Protein AF-A0A383D6E3-F1 (afdb_monomer_lite)

InterPro domains:
  IPR001911 Small ribosomal subunit protein bS21 [MF_00358] (1-59)
  IPR001911 Small ribosomal subunit protein bS21 [PF01165] (6-58)
  IPR001911 Small ribosomal subunit protein bS21 [PR00976] (7-15)
  IPR001911 Small ribosomal subunit protein bS21 [PR00976] (15-24)
  IPR001911 Small ribosomal subunit protein bS21 [PR00976] (27-37)
  IPR001911 Small ribosomal subunit protein bS21 [PR00976] (39-49)
  IPR001911 Small ribosomal subunit protein bS21 [TIGR00030] (5-60)
  IPR038380 Small ribosomal subunit protein bS21 superfamily [G3DSA:1.20.5.1150] (18-54)

Radius of gyration: 18.74 Å; chains: 1; bounding box: 46×14×50 Å

Secondary structure (DSSP, 8-state):
---------TTS-HHHHHHHHHHHHHHHTHHHHHHHHSS---HHHHHHHHHHHHHHHHHHHHHHHHHHHTTB-TTSPBP-

pLDDT: mean 88.97, std 8.06, range [54.34, 97.5]

Structure (mmCIF, N/CA/C/O backbone):
data_AF-A0A383D6E3-F1
#
_entry.id   AF-A0A383D6E3-F1
#
loop_
_atom_site.group_PDB
_atom_site.id
_atom_site.type_symbol
_atom_site.label_atom_id
_atom_site.label_alt_id
_atom_site.label_comp_id
_atom_site.label_asym_id
_atom_site.label_entity_id
_atom_site.label_seq_id
_atom_site.pdbx_PDB_ins_code
_atom_site.Cartn_x
_atom_site.Cartn_y
_atom_site.Cartn_z
_atom_site.occupancy
_atom_site.B_iso_or_equiv
_atom_site.auth_seq_id
_atom_site.auth_comp_id
_atom_site.auth_asym_id
_atom_site.auth_atom_id
_atom_site.pdbx_PDB_model_num
ATOM 1 N N . MET A 1 1 ? -9.656 -11.303 -8.976 1.00 54.34 1 MET A N 1
ATOM 2 C CA . MET A 1 1 ? -9.860 -10.066 -8.184 1.00 54.34 1 MET A CA 1
ATOM 3 C C . MET A 1 1 ? -10.064 -10.475 -6.740 1.00 54.34 1 MET A C 1
ATOM 5 O O . MET A 1 1 ? -10.722 -11.480 -6.522 1.00 54.34 1 MET A O 1
ATOM 9 N N . VAL A 1 2 ? -9.463 -9.777 -5.774 1.00 68.25 2 VAL A N 1
ATOM 10 C CA . VAL A 1 2 ? -9.625 -10.136 -4.357 1.00 68.25 2 VAL A CA 1
ATOM 11 C C . VAL A 1 2 ? -10.956 -9.555 -3.888 1.00 68.25 2 VAL A C 1
ATOM 13 O O . VAL A 1 2 ? -11.036 -8.357 -3.627 1.00 68.25 2 VAL A O 1
ATOM 16 N N . ASN A 1 3 ? -12.000 -10.380 -3.849 1.00 73.56 3 ASN A N 1
ATOM 17 C CA . ASN A 1 3 ? -13.263 -9.995 -3.234 1.00 73.56 3 ASN A CA 1
ATOM 18 C C . ASN A 1 3 ? -13.116 -10.146 -1.712 1.00 73.56 3 ASN A C 1
ATOM 20 O O . ASN A 1 3 ? -12.607 -11.168 -1.250 1.00 73.56 3 ASN A O 1
ATOM 24 N N . PHE A 1 4 ? -13.484 -9.132 -0.929 1.00 81.44 4 PHE A N 1
ATOM 25 C CA . PHE A 1 4 ? -13.453 -9.226 0.530 1.00 81.44 4 PHE A CA 1
ATOM 26 C C . PHE A 1 4 ? -14.737 -8.652 1.125 1.00 81.44 4 PHE A C 1
ATOM 28 O O . PHE A 1 4 ? -15.141 -7.547 0.782 1.00 81.44 4 PHE A O 1
ATOM 35 N N . SER A 1 5 ? -15.349 -9.400 2.039 1.00 85.75 5 SER A N 1
ATOM 36 C CA . SER A 1 5 ? -16.524 -8.990 2.812 1.00 85.75 5 SER A CA 1
ATOM 37 C C . SER A 1 5 ? -16.118 -8.551 4.220 1.00 85.75 5 SER A C 1
ATOM 39 O O . SER A 1 5 ? -15.048 -8.920 4.715 1.00 85.75 5 SER A O 1
ATOM 41 N N . VAL A 1 6 ? -16.943 -7.747 4.883 1.00 87.69 6 VAL A N 1
ATOM 42 C CA . VAL A 1 6 ? -16.818 -7.446 6.314 1.00 87.69 6 VAL A CA 1
ATOM 43 C C . VAL A 1 6 ? -18.177 -7.712 6.928 1.00 87.69 6 VAL A C 1
ATOM 45 O O . VAL A 1 6 ? -19.145 -7.066 6.550 1.00 87.69 6 VAL A O 1
ATOM 48 N N . GLU A 1 7 ? -18.236 -8.683 7.830 1.00 89.12 7 GLU A N 1
ATOM 49 C CA . GLU A 1 7 ? -19.457 -9.026 8.553 1.00 89.12 7 GLU A CA 1
ATOM 50 C C . GLU A 1 7 ? -19.656 -8.054 9.714 1.00 89.12 7 GLU A C 1
ATOM 52 O O . GLU A 1 7 ? -18.716 -7.756 10.467 1.00 89.12 7 GLU A O 1
ATOM 57 N N . LEU A 1 8 ? -20.877 -7.543 9.821 1.00 88.88 8 LEU A N 1
ATOM 58 C CA . LEU A 1 8 ? -21.311 -6.632 10.869 1.00 88.88 8 LEU A CA 1
ATOM 59 C C . LEU A 1 8 ? -22.111 -7.422 11.902 1.00 88.88 8 LEU A C 1
ATOM 61 O O . LEU A 1 8 ? -22.871 -8.316 11.540 1.00 88.88 8 LEU A O 1
ATOM 65 N N . SER A 1 9 ? -21.923 -7.087 13.173 1.00 86.56 9 SER A N 1
ATOM 66 C CA . SER A 1 9 ? -22.747 -7.592 14.273 1.00 86.56 9 SER A CA 1
ATOM 67 C C . SER A 1 9 ? -23.636 -6.457 14.770 1.00 86.56 9 SER A C 1
ATOM 69 O O . SER A 1 9 ? -23.209 -5.303 14.726 1.00 86.56 9 SER A O 1
ATOM 71 N N . GLU A 1 10 ? -24.842 -6.774 15.240 1.00 82.94 10 GLU A N 1
ATOM 72 C CA . GLU A 1 10 ? -25.829 -5.773 15.680 1.00 82.94 10 GLU A CA 1
ATOM 73 C C . GLU A 1 10 ? -25.333 -4.950 16.882 1.00 82.94 10 GLU A C 1
ATOM 75 O O . GLU A 1 10 ? -25.558 -3.745 16.937 1.00 82.94 10 GLU A O 1
ATOM 80 N N . ASP A 1 11 ? -24.544 -5.563 17.769 1.00 87.62 11 ASP A N 1
ATOM 81 C CA . ASP A 1 11 ? -23.982 -4.910 18.961 1.00 87.62 11 ASP A CA 1
ATOM 82 C C . ASP A 1 11 ? -22.676 -4.131 18.703 1.00 87.62 11 ASP A C 1
ATOM 84 O O . ASP A 1 11 ? -22.032 -3.641 19.637 1.00 87.62 11 ASP A O 1
ATOM 88 N N . GLU A 1 12 ? -22.200 -4.048 17.454 1.00 85.69 12 GLU A N 1
ATOM 89 C CA . GLU A 1 12 ? -20.945 -3.357 17.157 1.00 85.69 12 GLU A CA 1
ATOM 90 C C . GLU A 1 12 ? -21.163 -1.866 16.840 1.00 85.69 12 GLU A C 1
ATOM 92 O O . GLU A 1 12 ? -21.886 -1.528 15.902 1.00 85.69 12 GLU A O 1
ATOM 97 N N . PRO A 1 13 ? -20.437 -0.946 17.507 1.00 90.94 13 PRO A N 1
ATOM 98 C CA . PRO A 1 13 ? -20.425 0.455 17.108 1.00 90.94 13 PRO A CA 1
ATOM 99 C C . PRO A 1 13 ? -19.947 0.631 15.660 1.00 90.94 13 PRO A C 1
ATOM 101 O O . PRO A 1 13 ? -18.901 0.098 15.268 1.00 90.94 13 PRO A O 1
ATOM 104 N N . PHE A 1 14 ? -20.650 1.464 14.889 1.00 88.19 14 PHE A N 1
ATOM 105 C CA . PHE A 1 14 ? -20.367 1.723 13.471 1.00 88.19 14 PHE A CA 1
ATOM 106 C C . PHE A 1 14 ? -18.896 2.074 13.182 1.00 88.19 14 PHE A C 1
ATOM 108 O O . PHE A 1 14 ? -18.295 1.584 12.223 1.00 88.19 14 PHE A O 1
ATOM 115 N N . GLU A 1 15 ? -18.262 2.882 14.033 1.00 92.19 15 GLU A N 1
ATOM 116 C CA . GLU A 1 15 ? -16.858 3.267 13.850 1.00 92.19 15 GLU A CA 1
ATOM 117 C C . GLU A 1 15 ? -15.898 2.073 13.889 1.00 92.19 15 GLU A C 1
ATOM 119 O O . GLU A 1 15 ? -14.881 2.044 13.183 1.00 92.19 15 GLU A O 1
ATOM 124 N N . ARG A 1 16 ? -16.206 1.069 14.713 1.00 91.62 16 ARG A N 1
ATOM 125 C CA . ARG A 1 16 ? -15.382 -0.131 14.854 1.00 91.62 16 ARG A CA 1
ATOM 126 C C . ARG A 1 16 ? -15.488 -0.988 13.594 1.00 91.62 16 ARG A C 1
ATOM 128 O O . ARG A 1 16 ? -14.449 -1.376 13.048 1.00 91.62 16 ARG A O 1
ATOM 135 N N . ALA A 1 17 ? -16.694 -1.145 13.051 1.00 92.25 17 ALA A N 1
ATOM 136 C CA . ALA A 1 17 ? -16.925 -1.756 11.746 1.00 92.25 17 ALA A CA 1
ATOM 137 C C . ALA A 1 17 ? -16.159 -1.032 10.623 1.00 92.25 17 ALA A C 1
ATOM 139 O O . ALA A 1 17 ? -15.423 -1.659 9.852 1.00 92.25 17 ALA A O 1
ATOM 140 N N . LEU A 1 18 ? -16.235 0.302 10.577 1.00 92.69 18 LEU A N 1
ATOM 141 C CA . LEU A 1 18 ? -15.538 1.120 9.582 1.00 92.69 18 LEU A CA 1
ATOM 142 C C . LEU A 1 18 ? -14.011 0.993 9.686 1.00 92.69 18 LEU A C 1
ATOM 144 O O . LEU A 1 18 ? -13.304 0.933 8.670 1.00 92.69 18 LEU A O 1
ATOM 148 N N . ARG A 1 19 ? -13.473 0.905 10.908 1.00 92.69 19 ARG A N 1
ATOM 149 C CA . ARG A 1 19 ? -12.048 0.634 11.148 1.00 92.69 19 ARG A CA 1
ATOM 150 C C . ARG A 1 19 ? -11.643 -0.751 10.652 1.00 92.69 19 ARG A C 1
ATOM 152 O O . ARG A 1 19 ? -10.575 -0.871 10.036 1.00 92.69 19 ARG A O 1
ATOM 159 N N . ARG A 1 20 ? -12.468 -1.782 10.876 1.00 91.44 20 ARG A N 1
ATOM 160 C CA . ARG A 1 20 ? -12.232 -3.142 10.356 1.00 91.44 20 ARG A CA 1
ATOM 161 C C . ARG A 1 20 ? -12.236 -3.140 8.831 1.00 91.44 20 ARG A C 1
ATOM 163 O O . ARG A 1 20 ? -11.273 -3.628 8.236 1.00 91.44 20 ARG A O 1
ATOM 170 N N . PHE A 1 21 ? -13.224 -2.500 8.207 1.00 91.12 21 PHE A N 1
ATOM 171 C CA . PHE A 1 21 ? -13.279 -2.313 6.757 1.00 91.12 21 PHE A CA 1
ATOM 172 C C . PHE A 1 21 ? -12.036 -1.605 6.223 1.00 91.12 21 PHE A C 1
ATOM 174 O O . PHE A 1 21 ? -11.310 -2.172 5.411 1.00 91.12 21 PHE A O 1
ATOM 181 N N . SER A 1 22 ? -11.708 -0.424 6.746 1.00 92.06 22 SER A N 1
ATOM 182 C CA . SER A 1 22 ? -10.536 0.349 6.323 1.00 92.06 22 SER A CA 1
ATOM 183 C C . SER A 1 22 ? -9.234 -0.445 6.453 1.00 92.06 22 SER A C 1
ATOM 185 O O . SER A 1 22 ? -8.361 -0.382 5.581 1.00 92.06 22 SER A O 1
ATOM 187 N N . SER A 1 23 ? -9.096 -1.219 7.530 1.00 92.06 23 SER A N 1
ATOM 188 C CA . SER A 1 23 ? -7.942 -2.091 7.752 1.00 92.06 23 SER A CA 1
ATOM 189 C C . SER A 1 23 ? -7.906 -3.243 6.749 1.00 92.06 23 SER A C 1
ATOM 191 O O . SER A 1 23 ? -6.845 -3.525 6.186 1.00 92.06 23 SER A O 1
ATOM 193 N N . LYS A 1 24 ? -9.054 -3.874 6.467 1.00 91.44 24 LYS A N 1
ATOM 194 C CA . LYS A 1 24 ? -9.173 -4.967 5.494 1.00 91.44 24 LYS A CA 1
ATOM 195 C C . LYS A 1 24 ? -8.890 -4.471 4.075 1.00 91.44 24 LYS A C 1
ATOM 197 O O . LYS A 1 24 ? -8.046 -5.069 3.420 1.00 91.44 24 LYS A O 1
ATOM 202 N N . THR A 1 25 ? -9.426 -3.320 3.659 1.00 90.62 25 THR A N 1
ATOM 203 C CA . THR A 1 25 ? -9.136 -2.660 2.367 1.00 90.62 25 THR A CA 1
ATOM 204 C C . THR A 1 25 ? -7.644 -2.378 2.175 1.00 90.62 25 THR A C 1
ATOM 206 O O . THR A 1 25 ? -7.086 -2.563 1.089 1.00 90.62 25 THR A O 1
ATOM 209 N N . LYS A 1 26 ? -6.960 -1.933 3.236 1.00 89.44 26 LYS A N 1
ATOM 210 C CA . LYS A 1 26 ? -5.506 -1.711 3.210 1.00 89.44 26 LYS A CA 1
ATOM 211 C C 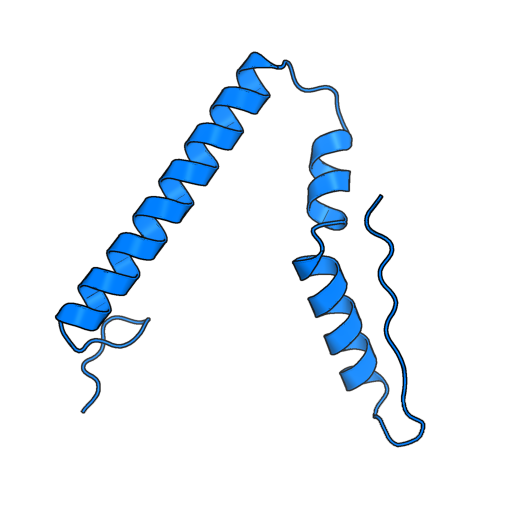. LYS A 1 26 ? -4.734 -3.030 3.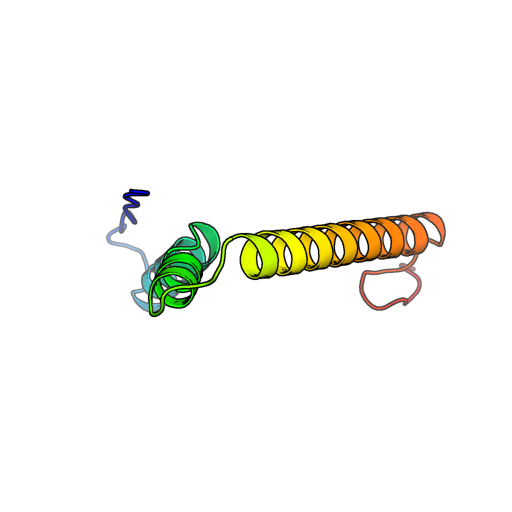142 1.00 89.44 26 LYS A C 1
ATOM 213 O O . LYS A 1 26 ? -3.749 -3.112 2.410 1.00 89.44 26 LYS A O 1
ATOM 218 N N . ARG A 1 27 ? -5.177 -4.055 3.879 1.00 89.50 27 ARG A N 1
ATOM 219 C CA . ARG A 1 27 ? -4.537 -5.379 3.943 1.00 89.50 27 ARG A CA 1
ATOM 220 C C . ARG A 1 27 ? -4.677 -6.161 2.639 1.00 89.50 27 ARG A C 1
ATOM 222 O O . ARG A 1 27 ? -3.698 -6.760 2.206 1.00 89.50 27 ARG A O 1
ATOM 229 N N . THR A 1 28 ? -5.849 -6.129 2.007 1.00 90.81 28 THR A N 1
ATOM 230 C CA . THR A 1 28 ? -6.104 -6.774 0.707 1.00 90.81 28 THR A CA 1
ATOM 231 C C . THR A 1 28 ? -5.323 -6.112 -0.421 1.00 90.81 28 THR A C 1
ATOM 233 O O . THR A 1 28 ? -5.062 -6.737 -1.441 1.00 90.81 28 THR A O 1
ATOM 236 N N . GLY A 1 29 ? -4.898 -4.860 -0.231 1.00 88.44 29 GLY A N 1
ATOM 237 C CA . GLY A 1 29 ? -4.065 -4.148 -1.190 1.00 88.44 29 GLY A CA 1
ATOM 238 C C . GLY A 1 29 ? -4.842 -3.583 -2.378 1.00 88.44 29 GLY A C 1
ATOM 239 O O . GLY A 1 29 ? -4.203 -3.091 -3.306 1.00 88.44 29 GLY A O 1
ATOM 240 N N . LEU A 1 30 ? -6.181 -3.566 -2.329 1.00 89.31 30 LEU A N 1
ATOM 241 C CA . LEU A 1 30 ? -7.045 -3.053 -3.401 1.00 89.31 30 LEU A CA 1
ATOM 242 C C . LEU A 1 30 ? -6.614 -1.653 -3.865 1.00 89.31 30 LEU A C 1
ATOM 244 O O . LEU A 1 30 ? -6.356 -1.427 -5.044 1.00 89.31 30 LEU A O 1
ATOM 248 N N . MET A 1 31 ? -6.425 -0.729 -2.919 1.00 87.69 31 MET A N 1
ATOM 249 C CA . MET A 1 31 ? -5.983 0.642 -3.214 1.00 87.69 31 MET A CA 1
ATOM 250 C C . MET A 1 31 ? -4.587 0.701 -3.846 1.00 87.69 31 MET A C 1
ATOM 252 O O . MET A 1 31 ? -4.296 1.579 -4.659 1.00 87.69 31 MET A O 1
ATOM 256 N N . ARG A 1 32 ? -3.699 -0.228 -3.481 1.00 89.25 32 ARG A N 1
ATOM 257 C CA . ARG A 1 32 ? -2.348 -0.313 -4.047 1.00 89.25 32 ARG A CA 1
ATOM 258 C C . ARG A 1 32 ? -2.391 -0.833 -5.481 1.00 89.25 32 ARG A C 1
ATOM 260 O O . ARG A 1 32 ? -1.648 -0.329 -6.320 1.00 89.25 32 ARG A O 1
ATOM 267 N N . ASP A 1 33 ? -3.248 -1.809 -5.751 1.00 89.50 33 ASP A N 1
ATOM 268 C CA . ASP A 1 33 ? -3.435 -2.363 -7.088 1.00 89.50 33 ASP A CA 1
ATOM 269 C C . ASP A 1 33 ? -4.100 -1.367 -8.031 1.00 89.50 33 ASP A C 1
ATOM 271 O O . ASP A 1 33 ? -3.609 -1.196 -9.145 1.00 89.50 33 ASP A O 1
ATOM 275 N N . LEU A 1 34 ? -5.121 -0.644 -7.566 1.00 91.31 34 LEU A N 1
ATOM 276 C CA . LEU A 1 34 ? -5.731 0.460 -8.311 1.00 91.31 34 LEU A CA 1
ATOM 277 C C . LEU A 1 34 ? -4.684 1.511 -8.698 1.00 91.31 34 LEU A C 1
ATOM 279 O O . LEU A 1 34 ? -4.549 1.852 -9.869 1.00 91.31 34 LEU A O 1
ATOM 283 N N . LYS A 1 35 ? -3.860 1.960 -7.741 1.00 90.69 35 LYS A N 1
ATOM 284 C CA . LYS A 1 35 ? -2.777 2.918 -8.020 1.00 90.69 35 LYS A CA 1
ATOM 285 C C . LYS A 1 35 ? -1.737 2.375 -9.000 1.00 90.69 35 LYS A C 1
ATOM 287 O O . LYS A 1 35 ? -1.243 3.133 -9.826 1.00 90.69 35 LYS A O 1
ATOM 292 N N . ARG A 1 36 ? -1.397 1.085 -8.911 1.00 90.88 36 ARG A N 1
ATOM 293 C CA . ARG A 1 36 ? -0.437 0.437 -9.819 1.00 90.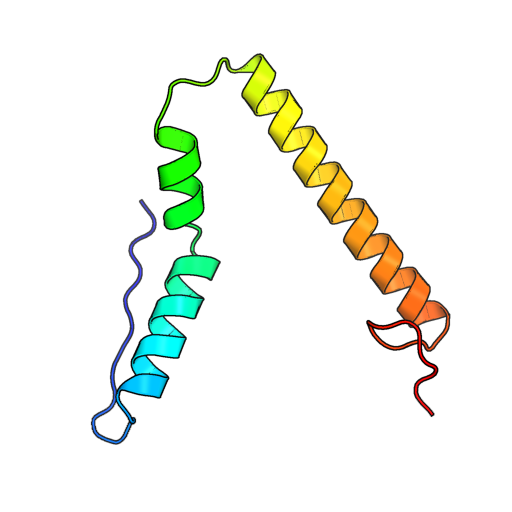88 36 ARG A CA 1
ATOM 294 C C . ARG A 1 36 ? -0.979 0.330 -11.245 1.00 90.88 36 ARG A C 1
ATOM 296 O O . ARG A 1 36 ? -0.204 0.491 -12.175 1.00 90.88 36 ARG A O 1
ATOM 303 N N . LYS A 1 37 ? -2.273 0.042 -11.399 1.00 91.31 37 LYS A N 1
ATOM 304 C CA . LYS A 1 37 ? -2.934 -0.156 -12.698 1.00 91.31 37 LYS A CA 1
ATOM 305 C C . LYS A 1 37 ? -3.442 1.136 -13.340 1.00 91.31 37 LYS A C 1
ATOM 307 O O . LYS A 1 37 ? -3.861 1.094 -14.486 1.00 91.31 37 LYS A O 1
ATOM 312 N N . ARG A 1 38 ? -3.405 2.267 -12.623 1.00 93.38 38 ARG A N 1
ATOM 313 C CA . ARG A 1 38 ? -3.910 3.562 -13.109 1.00 93.38 38 ARG A CA 1
ATOM 314 C C . ARG A 1 38 ? -3.254 4.016 -14.417 1.00 93.38 38 ARG A C 1
ATOM 316 O O . ARG A 1 38 ? -3.899 4.694 -15.202 1.00 93.38 38 ARG A O 1
ATOM 323 N N . PHE A 1 39 ? -1.993 3.652 -14.638 1.00 94.12 39 PHE A N 1
ATOM 324 C CA . PHE A 1 39 ? -1.249 3.988 -15.848 1.00 94.12 39 PHE A CA 1
ATOM 325 C C . PHE A 1 39 ? -0.456 2.777 -16.329 1.00 94.12 39 PHE A C 1
ATOM 327 O O . PHE A 1 39 ? -0.074 1.921 -15.526 1.00 94.12 39 PHE A O 1
ATOM 334 N N . TYR A 1 40 ? -0.156 2.734 -17.627 1.00 95.31 40 TYR A N 1
ATOM 335 C CA . TYR A 1 40 ? 0.777 1.752 -18.160 1.00 95.31 40 TYR A CA 1
ATOM 336 C C . TYR A 1 40 ? 2.183 1.998 -17.603 1.00 95.31 40 TYR A C 1
ATOM 338 O O . TYR A 1 40 ? 2.724 3.101 -17.671 1.00 95.31 40 TYR A O 1
ATOM 346 N N . THR A 1 41 ? 2.790 0.947 -17.065 1.00 94.62 41 THR A N 1
ATOM 347 C CA . THR A 1 41 ? 4.182 0.944 -16.628 1.00 94.62 41 THR A CA 1
ATOM 348 C C . THR A 1 41 ? 4.947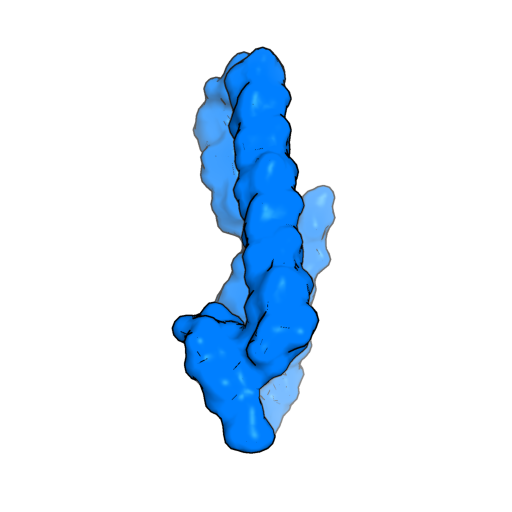 -0.075 -17.453 1.00 94.62 41 THR A C 1
ATOM 350 O O . THR A 1 41 ? 4.591 -1.252 -17.509 1.00 94.62 41 THR A O 1
ATOM 353 N N . LYS A 1 42 ? 6.037 0.364 -18.093 1.00 97.44 42 LYS A N 1
ATOM 354 C CA . LYS A 1 42 ? 6.912 -0.541 -18.849 1.00 97.44 42 LYS A CA 1
ATOM 355 C C . LYS A 1 42 ? 7.373 -1.693 -17.936 1.00 97.44 42 LYS A C 1
ATOM 357 O O . LYS A 1 42 ? 7.765 -1.430 -16.791 1.00 97.44 42 LYS A O 1
ATOM 362 N N . PRO A 1 43 ? 7.411 -2.952 -18.415 1.00 95.81 43 PRO A N 1
ATOM 363 C CA . PRO A 1 43 ? 7.750 -4.107 -17.582 1.00 95.81 43 PRO A CA 1
ATOM 364 C C . PRO A 1 43 ? 9.117 -3.992 -16.892 1.00 95.81 43 PRO A C 1
ATOM 366 O O . PRO A 1 43 ? 9.274 -4.448 -15.761 1.00 95.81 43 PRO A O 1
ATOM 369 N N . SER A 1 44 ? 10.101 -3.335 -17.515 1.00 97.06 44 SER A N 1
ATOM 370 C CA . SER A 1 44 ? 11.412 -3.078 -16.899 1.00 97.06 44 SER A CA 1
ATOM 371 C C . SER A 1 44 ? 11.317 -2.187 -15.654 1.00 97.06 44 SER A C 1
ATOM 373 O O . SER A 1 44 ? 11.937 -2.474 -14.629 1.00 97.06 44 SER A O 1
ATOM 375 N N . VAL A 1 45 ? 10.498 -1.134 -15.711 1.00 95.94 45 VAL A N 1
ATOM 376 C CA . VAL A 1 45 ? 10.259 -0.223 -14.586 1.00 95.94 45 VAL A CA 1
ATOM 377 C C . VAL A 1 45 ? 9.527 -0.959 -13.469 1.00 95.94 45 VAL A C 1
ATOM 379 O O . VAL A 1 45 ? 9.921 -0.858 -12.307 1.00 95.94 45 VAL A O 1
ATOM 382 N N . GLN A 1 46 ? 8.520 -1.766 -13.811 1.00 94.69 46 GLN A N 1
ATOM 383 C CA . GLN A 1 46 ? 7.797 -2.586 -12.840 1.00 94.69 46 GLN A CA 1
ATOM 384 C C . GLN A 1 46 ? 8.737 -3.567 -12.115 1.00 94.69 46 GLN A C 1
ATOM 386 O O . GLN A 1 46 ? 8.739 -3.602 -10.882 1.00 94.69 46 GLN A O 1
ATOM 391 N N . LYS A 1 47 ? 9.607 -4.278 -12.852 1.00 96.25 47 LYS A N 1
ATOM 392 C CA . LYS A 1 47 ? 10.638 -5.169 -12.283 1.00 96.25 47 LYS A CA 1
ATOM 393 C C . LYS A 1 47 ? 11.573 -4.426 -11.321 1.00 96.25 47 LYS A C 1
ATOM 395 O O . LYS A 1 47 ? 11.795 -4.889 -10.202 1.00 96.25 47 LYS A O 1
ATOM 400 N N . LYS A 1 48 ? 12.068 -3.241 -11.705 1.00 97.12 48 LYS A N 1
ATOM 401 C CA . LYS A 1 48 ? 12.928 -2.404 -10.847 1.00 97.12 48 LYS A CA 1
ATOM 402 C C . LYS A 1 48 ? 12.217 -1.998 -9.552 1.00 97.12 48 LYS A C 1
ATOM 404 O O . LYS A 1 48 ? 12.792 -2.113 -8.469 1.00 97.12 48 LYS A O 1
ATOM 409 N N . LEU A 1 49 ? 10.962 -1.556 -9.645 1.00 94.81 49 LEU A N 1
ATOM 410 C CA . LEU A 1 49 ? 10.159 -1.169 -8.482 1.00 94.81 49 LEU A CA 1
ATOM 411 C C . LEU A 1 49 ? 9.906 -2.350 -7.540 1.00 94.81 49 LEU A C 1
ATOM 413 O O . LEU A 1 49 ? 9.931 -2.179 -6.320 1.00 94.81 49 LEU A O 1
ATOM 417 N N . ASP A 1 50 ? 9.659 -3.542 -8.077 1.00 94.38 50 ASP A N 1
ATOM 418 C CA . ASP A 1 50 ? 9.395 -4.735 -7.274 1.00 94.38 50 ASP A CA 1
ATOM 419 C C . ASP A 1 50 ? 10.657 -5.260 -6.581 1.00 94.38 50 ASP A C 1
ATOM 421 O O . ASP A 1 50 ? 10.607 -5.558 -5.384 1.00 94.38 50 ASP A O 1
ATOM 425 N N . MET A 1 51 ? 11.811 -5.213 -7.254 1.00 97.31 51 MET A N 1
ATOM 426 C CA . MET A 1 51 ? 13.114 -5.469 -6.634 1.00 97.31 51 MET A CA 1
ATOM 427 C C . MET A 1 51 ? 13.391 -4.493 -5.481 1.00 97.31 51 MET A C 1
ATOM 429 O O . MET A 1 51 ? 13.694 -4.916 -4.365 1.00 97.31 51 MET A O 1
ATOM 433 N N . GLN A 1 52 ? 13.210 -3.186 -5.698 1.00 97.31 52 GLN A N 1
ATOM 434 C CA . GLN A 1 52 ? 13.403 -2.180 -4.647 1.00 97.31 52 GLN A CA 1
ATOM 435 C C . GLN A 1 52 ? 12.468 -2.399 -3.448 1.00 97.31 52 GLN A C 1
ATOM 437 O O . GLN A 1 52 ? 12.894 -2.278 -2.297 1.00 97.31 52 GLN A O 1
ATOM 442 N N . LYS A 1 53 ? 11.196 -2.749 -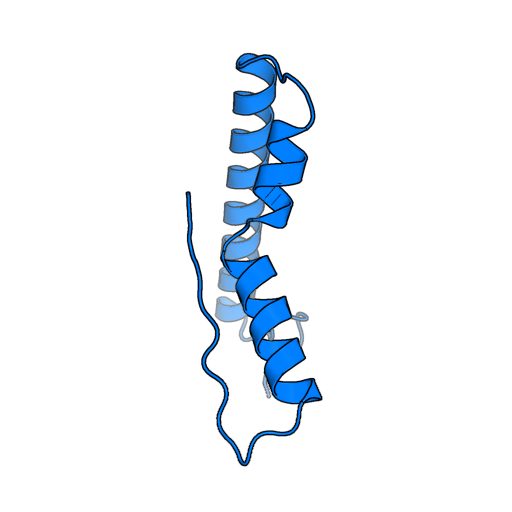3.684 1.00 94.88 53 LYS A N 1
ATOM 443 C CA . LYS A 1 53 ? 10.248 -3.083 -2.607 1.00 94.88 53 LYS A CA 1
ATOM 444 C C . LYS A 1 53 ? 10.687 -4.325 -1.833 1.00 94.88 53 LYS A C 1
ATOM 446 O O . LYS A 1 53 ? 10.560 -4.328 -0.609 1.00 94.88 53 LYS A O 1
ATOM 451 N N . SER A 1 54 ? 11.192 -5.351 -2.518 1.00 96.12 54 SER A N 1
ATOM 452 C CA . SER A 1 54 ? 11.714 -6.567 -1.886 1.00 96.12 54 SER A CA 1
ATOM 453 C C . SER A 1 54 ? 12.908 -6.253 -0.980 1.00 96.12 54 SER A C 1
ATOM 455 O O . SER A 1 54 ? 12.884 -6.575 0.208 1.00 96.12 54 SER A O 1
ATOM 457 N N . ILE A 1 55 ? 13.885 -5.492 -1.487 1.00 97.50 55 ILE A N 1
ATOM 458 C CA . ILE A 1 55 ? 15.057 -5.053 -0.715 1.00 97.50 55 ILE A CA 1
ATOM 459 C C . ILE A 1 55 ? 14.627 -4.264 0.529 1.00 97.50 55 IL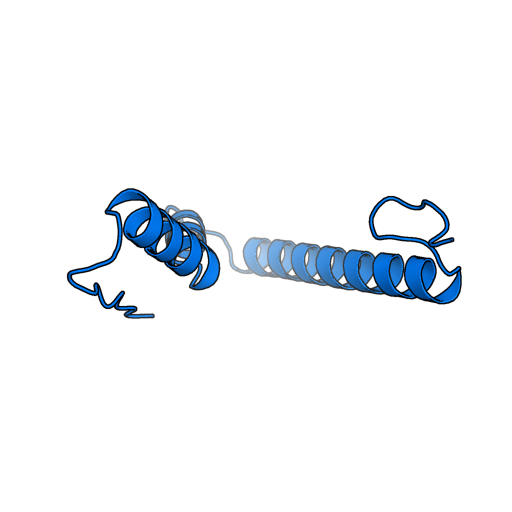E A C 1
ATOM 461 O O . ILE A 1 55 ? 15.098 -4.540 1.631 1.00 97.50 55 ILE A O 1
ATOM 465 N N . ARG A 1 56 ? 13.691 -3.313 0.388 1.00 96.75 56 ARG A N 1
ATOM 466 C CA . ARG A 1 56 ? 13.162 -2.538 1.527 1.00 96.75 56 ARG A CA 1
ATOM 467 C C . ARG A 1 56 ? 12.505 -3.432 2.583 1.00 96.75 56 ARG A C 1
ATOM 469 O O . ARG A 1 56 ? 12.688 -3.192 3.774 1.00 96.75 56 ARG A O 1
ATOM 476 N N . ARG A 1 57 ? 11.754 -4.460 2.169 1.00 95.06 57 ARG A N 1
ATOM 477 C CA . ARG A 1 57 ? 11.141 -5.434 3.090 1.00 95.06 57 ARG A CA 1
ATOM 478 C C . ARG A 1 57 ? 12.202 -6.247 3.826 1.00 95.06 57 ARG A C 1
ATOM 480 O O . ARG A 1 57 ? 12.133 -6.317 5.048 1.00 95.06 57 ARG A O 1
ATOM 487 N N . ARG A 1 58 ? 13.199 -6.777 3.110 1.00 95.88 58 ARG A N 1
ATOM 488 C CA . ARG A 1 58 ? 14.312 -7.536 3.700 1.00 95.88 58 ARG A CA 1
ATOM 489 C C . ARG A 1 58 ? 15.070 -6.704 4.735 1.00 95.88 58 ARG A C 1
ATOM 491 O O . ARG A 1 58 ? 15.177 -7.128 5.878 1.00 95.88 58 ARG A O 1
ATOM 498 N N . LYS A 1 59 ? 15.477 -5.479 4.378 1.00 96.38 59 LYS A N 1
ATOM 499 C CA . LYS A 1 59 ? 16.160 -4.551 5.301 1.00 96.38 59 LYS A CA 1
ATOM 500 C C . LYS A 1 59 ? 15.323 -4.236 6.543 1.00 96.38 59 LYS A C 1
ATOM 502 O O . LYS A 1 59 ? 15.858 -4.116 7.639 1.00 96.38 59 LYS A O 1
ATOM 507 N N . LYS A 1 60 ? 13.998 -4.102 6.395 1.00 94.06 60 LYS A N 1
ATOM 508 C CA . LYS A 1 60 ? 13.100 -3.880 7.537 1.00 94.06 60 LYS A CA 1
ATOM 509 C C . LYS A 1 60 ? 13.082 -5.082 8.482 1.00 94.06 60 LYS A C 1
ATOM 511 O O . LYS A 1 60 ? 13.117 -4.864 9.687 1.00 94.06 60 LYS A O 1
ATOM 516 N N . VAL A 1 61 ? 12.996 -6.301 7.948 1.00 93.94 61 VAL A N 1
ATOM 517 C CA . VAL A 1 61 ? 12.995 -7.539 8.744 1.00 93.94 61 VAL A CA 1
ATOM 518 C C . VAL A 1 61 ? 14.325 -7.708 9.469 1.00 93.94 61 VAL A C 1
ATOM 520 O O . VAL A 1 61 ? 14.318 -7.883 10.677 1.00 93.94 61 VAL A O 1
ATOM 523 N N . GLU A 1 62 ? 15.442 -7.538 8.766 1.00 94.31 62 GLU A N 1
ATOM 524 C CA . GLU A 1 62 ? 16.788 -7.617 9.345 1.00 94.31 62 GLU A CA 1
ATOM 525 C C . GLU A 1 62 ? 17.006 -6.580 10.457 1.00 94.31 62 GLU A C 1
ATOM 527 O O . GLU A 1 62 ? 17.574 -6.873 11.502 1.00 94.31 62 GLU A O 1
ATOM 532 N N . ARG A 1 63 ? 16.509 -5.350 10.275 1.00 92.12 63 ARG A N 1
ATOM 533 C CA . ARG A 1 63 ? 16.547 -4.338 11.337 1.00 92.12 63 ARG A CA 1
ATOM 534 C C . ARG A 1 63 ? 15.740 -4.778 12.560 1.00 92.12 63 ARG A C 1
ATOM 536 O O . ARG A 1 63 ? 16.163 -4.528 13.678 1.00 92.12 63 ARG A O 1
ATOM 543 N N . ILE A 1 64 ? 14.571 -5.386 12.355 1.00 90.44 64 ILE A N 1
ATOM 544 C CA . ILE A 1 64 ? 13.718 -5.860 13.454 1.00 90.44 64 ILE A CA 1
ATOM 545 C C . ILE A 1 64 ? 14.372 -7.038 14.182 1.00 90.44 64 ILE A C 1
ATOM 547 O O . ILE A 1 64 ? 14.324 -7.049 15.406 1.00 90.44 64 ILE A O 1
ATOM 551 N N . SER A 1 65 ? 14.995 -7.979 13.464 1.00 91.00 65 SER A N 1
ATOM 552 C CA . SER A 1 65 ? 15.718 -9.092 14.090 1.00 91.00 65 SER A CA 1
ATOM 553 C C . SER A 1 65 ? 16.904 -8.581 14.903 1.00 91.00 65 SER A C 1
ATOM 555 O O . SER A 1 65 ? 16.970 -8.868 16.085 1.00 91.00 65 SER A O 1
ATOM 557 N N . LYS A 1 66 ? 17.731 -7.688 14.338 1.00 91.00 66 LYS A N 1
ATOM 558 C CA . LYS A 1 66 ? 18.851 -7.055 15.057 1.00 91.00 66 LYS A CA 1
ATOM 559 C C . LYS A 1 66 ? 18.409 -6.349 16.339 1.00 91.00 66 LYS A C 1
ATOM 561 O O . LYS A 1 66 ? 19.058 -6.477 17.368 1.00 91.00 66 LYS A O 1
ATOM 566 N N . LEU A 1 67 ? 17.306 -5.598 16.286 1.00 88.50 67 LEU A N 1
ATOM 567 C CA . LEU A 1 67 ? 16.751 -4.949 17.477 1.00 88.50 67 LEU A CA 1
ATOM 568 C C . LEU A 1 67 ? 16.296 -5.975 18.523 1.00 88.50 67 LEU A C 1
ATOM 570 O O . LEU A 1 67 ? 16.522 -5.757 19.708 1.00 88.50 67 LEU A O 1
ATOM 574 N N . ALA A 1 68 ? 15.686 -7.082 18.093 1.00 87.31 68 ALA A N 1
ATOM 575 C CA . ALA A 1 68 ? 15.264 -8.155 18.987 1.00 87.31 68 ALA A CA 1
ATOM 576 C C . ALA A 1 68 ? 16.460 -8.874 19.635 1.00 87.31 68 ALA A C 1
ATOM 578 O O . ALA A 1 68 ? 16.434 -9.072 20.846 1.00 87.31 68 ALA A O 1
ATOM 579 N N . ASP A 1 69 ? 17.513 -9.173 18.867 1.00 89.00 69 ASP A N 1
ATOM 580 C CA . ASP A 1 69 ? 18.760 -9.780 19.361 1.00 89.00 69 ASP A CA 1
ATOM 581 C C . ASP A 1 69 ? 19.437 -8.886 20.417 1.00 89.00 69 ASP A C 1
ATOM 583 O O . ASP A 1 69 ? 19.995 -9.369 21.397 1.00 89.00 69 ASP A O 1
ATOM 587 N N . MET A 1 70 ? 19.332 -7.562 20.255 1.00 86.81 70 MET A N 1
ATOM 588 C CA . MET A 1 70 ? 19.818 -6.560 21.213 1.00 86.81 70 MET A CA 1
ATOM 589 C C . MET A 1 70 ? 18.878 -6.330 22.415 1.00 86.81 70 MET A C 1
ATOM 591 O O . MET A 1 70 ? 19.152 -5.459 23.242 1.00 86.81 70 MET A O 1
ATOM 595 N N . GLY A 1 71 ? 17.747 -7.040 22.512 1.00 84.75 71 GLY A N 1
ATOM 596 C CA . GLY A 1 71 ? 16.755 -6.851 23.581 1.00 84.75 71 GLY A CA 1
ATOM 597 C C . GLY A 1 71 ? 15.987 -5.520 23.511 1.00 84.75 71 GLY A C 1
ATOM 598 O O . GLY A 1 71 ? 15.398 -5.070 24.498 1.00 84.75 71 GLY A O 1
ATOM 599 N N . LEU A 1 72 ? 15.986 -4.860 22.350 1.00 85.88 72 LEU A N 1
ATOM 600 C CA . LEU A 1 72 ? 15.365 -3.555 22.137 1.00 85.88 72 LEU A CA 1
ATOM 601 C C . LEU A 1 72 ? 13.938 -3.685 21.578 1.00 85.88 72 LEU A C 1
ATOM 603 O O . LEU A 1 72 ? 13.594 -4.594 20.821 1.00 85.88 72 LEU A O 1
ATOM 607 N N . ASP A 1 73 ? 13.077 -2.734 21.935 1.00 84.25 73 ASP A N 1
ATOM 608 C CA . ASP A 1 73 ? 11.747 -2.587 21.360 1.00 84.25 73 ASP A CA 1
ATOM 609 C C . ASP A 1 73 ? 11.814 -2.088 19.900 1.00 84.25 73 ASP A C 1
ATOM 611 O O . ASP A 1 73 ? 12.858 -1.744 19.343 1.00 84.25 73 ASP A O 1
ATOM 615 N N . ARG A 1 74 ? 10.650 -1.993 19.250 1.00 75.81 74 ARG A N 1
ATOM 616 C CA . ARG A 1 74 ? 10.532 -1.550 17.846 1.00 75.81 74 ARG A CA 1
ATOM 617 C C . ARG A 1 74 ? 11.014 -0.104 17.615 1.00 75.81 74 ARG A C 1
ATOM 619 O O . ARG A 1 74 ? 11.123 0.311 16.457 1.00 75.81 74 ARG A O 1
ATOM 626 N N . ARG A 1 75 ? 11.247 0.653 18.694 1.00 80.81 75 ARG A N 1
ATOM 627 C CA . ARG A 1 75 ? 11.740 2.035 18.731 1.00 80.81 75 ARG A CA 1
ATOM 628 C C . ARG A 1 75 ? 13.204 2.121 19.185 1.00 80.81 75 ARG A C 1
ATOM 630 O O . ARG A 1 75 ? 13.729 3.226 19.229 1.00 80.81 75 ARG A O 1
ATOM 637 N N . GLY A 1 76 ? 13.861 0.996 19.473 1.00 76.75 76 GLY A N 1
ATOM 638 C CA . GLY A 1 76 ? 15.258 0.957 19.900 1.00 76.75 76 GLY A CA 1
ATOM 639 C C . GLY A 1 76 ? 15.485 1.214 21.392 1.00 76.75 76 GLY A C 1
ATOM 640 O O . GLY A 1 76 ? 16.616 1.480 21.778 1.00 76.75 76 GLY A O 1
ATOM 641 N N . LYS A 1 77 ? 14.450 1.155 22.240 1.00 78.69 77 LYS A N 1
ATOM 642 C CA . LYS A 1 77 ? 14.588 1.262 23.702 1.00 78.69 77 LYS A CA 1
ATOM 643 C C . LYS A 1 77 ? 14.726 -0.122 24.326 1.00 78.69 77 LYS A C 1
ATOM 645 O O . LYS A 1 77 ? 14.030 -1.039 23.899 1.00 78.69 77 LYS A O 1
ATOM 650 N N . LYS A 1 78 ? 15.569 -0.271 25.354 1.00 75.56 78 LYS A N 1
ATOM 651 C CA . LYS A 1 78 ? 15.635 -1.516 26.134 1.00 75.56 78 LYS A CA 1
ATOM 652 C C . LYS A 1 78 ? 14.247 -1.845 26.675 1.00 75.56 78 LYS A C 1
ATOM 654 O O . LYS A 1 78 ? 13.576 -0.981 27.242 1.00 75.56 78 LYS A O 1
ATOM 659 N N . ARG A 1 79 ? 13.805 -3.078 26.438 1.00 67.75 79 ARG A N 1
ATOM 660 C CA . ARG A 1 79 ? 12.710 -3.661 27.212 1.00 67.75 79 ARG A CA 1
ATOM 661 C C . ARG A 1 79 ? 13.339 -3.935 28.580 1.00 67.75 79 ARG A C 1
ATOM 663 O O . ARG A 1 79 ? 14.410 -4.530 28.590 1.00 67.75 79 ARG A O 1
ATOM 670 N N . PHE A 1 80 ? 12.783 -3.351 29.643 1.00 61.69 80 PHE A N 1
ATOM 671 C CA . PHE A 1 80 ? 13.282 -3.513 31.014 1.00 61.69 80 PHE A CA 1
ATOM 672 C C . PHE A 1 80 ? 13.668 -4.962 31.316 1.00 61.69 80 PHE A C 1
ATOM 674 O O . PHE A 1 80 ? 12.923 -5.857 30.849 1.00 61.69 80 PHE A O 1
#

Organism: NCBI:txid408172

Foldseek 3Di:
DDDDDQDDDPPDDPVVSVVVVVVVCVVSCVVVVCVVPVDDDDVVRVVVVVVVVVVVVVVLVVVVVVCVVVCHDPVSHHPD

Sequence (80 aa):
MVNFSVELSEDEPFERALRRFSSKTKRTGLMRDLKRKRFYTKPSVQKKLDMQKSIRRRKKVERISKLADMGLDRRGKKRF